Protein AF-A0A1I6ILM4-F1 (afdb_monomer_lite)

Structure (mmCIF, N/CA/C/O backbone):
data_AF-A0A1I6ILM4-F1
#
_entry.id   AF-A0A1I6ILM4-F1
#
loop_
_atom_site.group_PDB
_atom_site.id
_atom_site.type_symbol
_atom_site.label_atom_id
_atom_site.label_alt_id
_atom_site.label_comp_id
_atom_site.label_asym_id
_atom_site.label_entity_id
_atom_site.label_seq_id
_atom_site.pdbx_PDB_ins_code
_atom_site.Cartn_x
_atom_site.Cartn_y
_atom_site.Cartn_z
_atom_site.occupancy
_atom_site.B_iso_or_equiv
_atom_site.auth_seq_id
_atom_site.auth_comp_id
_atom_site.auth_asym_id
_atom_si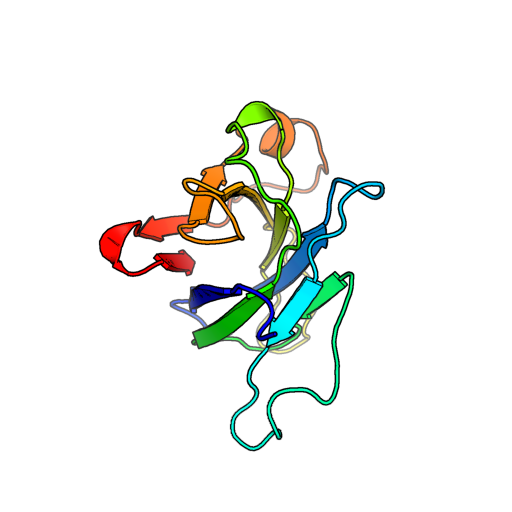te.auth_atom_id
_atom_site.pdbx_PDB_model_num
ATOM 1 N N . MET A 1 1 ? -5.024 -12.742 22.417 1.00 46.50 1 MET A N 1
ATOM 2 C CA . MET A 1 1 ? -6.013 -12.170 21.482 1.00 46.50 1 MET A CA 1
ATOM 3 C C . MET A 1 1 ? -5.305 -12.035 20.148 1.00 46.50 1 MET A C 1
ATOM 5 O O . MET A 1 1 ? -4.140 -11.659 20.175 1.00 46.50 1 MET A O 1
ATOM 9 N N . SER A 1 2 ? -5.927 -12.457 19.043 1.00 58.91 2 SER A N 1
ATOM 10 C CA . SER A 1 2 ? -5.353 -12.238 17.707 1.00 58.91 2 SER A CA 1
ATOM 11 C C . SER A 1 2 ? -5.372 -10.742 17.434 1.00 58.91 2 SER A C 1
ATOM 13 O O . SER A 1 2 ? -6.384 -10.109 17.729 1.00 58.91 2 SER A O 1
ATOM 15 N N . LEU A 1 3 ? -4.281 -10.184 16.914 1.00 64.38 3 LEU A N 1
ATOM 16 C CA . LEU A 1 3 ? -4.338 -8.841 16.354 1.00 64.38 3 LEU A CA 1
ATOM 17 C C . LEU A 1 3 ? -5.248 -8.890 15.118 1.00 64.38 3 LEU A C 1
ATOM 19 O O . LEU A 1 3 ? -5.160 -9.857 14.349 1.00 64.38 3 LEU A O 1
ATOM 23 N N . PRO A 1 4 ? -6.145 -7.914 14.954 1.00 71.31 4 PRO A N 1
ATOM 24 C CA . PRO A 1 4 ? -6.895 -7.781 13.723 1.00 71.31 4 PRO A CA 1
ATOM 25 C C . PRO A 1 4 ? -5.976 -7.490 12.534 1.00 71.31 4 PRO A C 1
ATOM 27 O O . PRO A 1 4 ? -4.923 -6.864 12.692 1.00 71.31 4 PRO A O 1
ATOM 30 N N . TYR A 1 5 ? -6.391 -7.931 11.348 1.00 77.81 5 TYR A N 1
ATOM 31 C CA . TYR A 1 5 ? -5.628 -7.740 10.124 1.00 77.81 5 TYR A CA 1
ATOM 32 C C . TYR A 1 5 ? -6.520 -7.640 8.889 1.00 77.81 5 TYR A C 1
ATOM 34 O O . TYR A 1 5 ? -7.622 -8.186 8.850 1.00 77.81 5 TYR A O 1
ATOM 42 N N . THR A 1 6 ? -5.974 -7.010 7.855 1.00 82.25 6 THR A N 1
ATOM 43 C CA . THR A 1 6 ? -6.484 -7.042 6.481 1.00 82.25 6 THR A CA 1
ATOM 44 C C . THR A 1 6 ? -5.369 -7.471 5.534 1.00 82.25 6 THR A C 1
ATOM 46 O O . THR A 1 6 ? -4.187 -7.420 5.884 1.00 82.25 6 THR A O 1
ATOM 49 N N . SER A 1 7 ? -5.730 -7.926 4.341 1.00 83.12 7 SER A N 1
ATOM 50 C CA . SER A 1 7 ? -4.778 -8.336 3.314 1.00 83.12 7 SER A CA 1
ATOM 51 C C . SER A 1 7 ? -4.914 -7.442 2.090 1.00 83.12 7 SER A C 1
ATOM 53 O O . SER A 1 7 ? -6.018 -7.106 1.674 1.00 83.12 7 SER A O 1
ATOM 55 N N . LEU A 1 8 ? -3.772 -7.079 1.520 1.00 86.38 8 LEU A N 1
ATOM 56 C CA . LEU A 1 8 ? -3.633 -6.303 0.300 1.00 86.38 8 LEU A CA 1
ATOM 57 C C . LEU A 1 8 ? -2.781 -7.102 -0.674 1.00 86.38 8 LEU A C 1
ATOM 59 O O . LEU A 1 8 ? -1.707 -7.582 -0.310 1.00 86.38 8 LEU A O 1
ATOM 63 N N . LYS A 1 9 ? -3.216 -7.173 -1.924 1.00 87.38 9 LYS A N 1
ATOM 64 C CA . LYS A 1 9 ? -2.405 -7.721 -3.002 1.00 87.38 9 LYS A CA 1
ATOM 65 C C . LYS A 1 9 ? -1.894 -6.600 -3.894 1.00 87.38 9 LYS A C 1
ATOM 67 O O . LYS A 1 9 ? -2.648 -5.697 -4.237 1.00 87.38 9 LYS A O 1
ATOM 72 N N . ILE A 1 10 ? -0.633 -6.657 -4.304 1.00 85.75 10 ILE A N 1
ATOM 73 C CA . ILE A 1 10 ? -0.075 -5.755 -5.319 1.00 85.75 10 ILE A CA 1
ATOM 74 C C . ILE A 1 10 ? 0.329 -6.600 -6.519 1.00 85.75 10 ILE A C 1
ATOM 76 O O . ILE A 1 10 ? 1.139 -7.513 -6.381 1.00 85.75 10 ILE A O 1
ATOM 80 N N . VAL A 1 11 ? -0.239 -6.308 -7.685 1.00 86.56 11 VAL A N 1
ATOM 81 C CA . VAL A 1 11 ? 0.012 -7.011 -8.948 1.00 86.56 11 VAL A CA 1
ATOM 82 C C . VAL A 1 11 ? 0.580 -6.026 -9.953 1.00 86.56 11 VAL A C 1
ATOM 84 O O . VAL A 1 11 ? 0.099 -4.902 -10.049 1.00 86.56 11 VAL A O 1
ATOM 87 N N . ALA A 1 12 ? 1.569 -6.455 -10.729 1.00 81.81 12 ALA A N 1
ATOM 88 C CA . ALA A 1 12 ? 2.117 -5.660 -11.815 1.00 81.81 12 ALA A CA 1
ATOM 89 C C . ALA A 1 12 ? 2.116 -6.442 -13.129 1.00 81.81 12 ALA A C 1
ATOM 91 O O . ALA A 1 12 ? 2.422 -7.637 -13.152 1.00 81.81 12 ALA A O 1
ATOM 92 N N . GLU A 1 13 ? 1.819 -5.761 -14.239 1.00 74.25 13 GLU A N 1
ATOM 93 C CA . GLU A 1 13 ? 1.899 -6.362 -15.580 1.00 74.25 13 GLU A CA 1
ATOM 94 C C . GLU A 1 13 ? 3.340 -6.739 -15.965 1.00 74.25 13 GLU A C 1
ATOM 96 O O . GLU A 1 13 ? 3.571 -7.664 -16.749 1.00 74.25 13 GLU A O 1
ATOM 101 N N . GLN A 1 14 ? 4.323 -6.033 -15.398 1.00 70.62 14 GLN A N 1
ATOM 102 C CA . GLN A 1 14 ? 5.748 -6.239 -15.630 1.00 70.62 14 GLN A CA 1
ATOM 103 C C . GLN A 1 14 ? 6.502 -6.339 -14.308 1.00 70.62 14 GLN A C 1
ATOM 105 O O . GLN A 1 14 ? 6.154 -5.712 -13.316 1.00 70.62 14 GLN A O 1
ATOM 110 N N . ASN A 1 15 ? 7.605 -7.079 -14.326 1.00 67.62 15 ASN A N 1
ATOM 111 C CA . ASN A 1 15 ? 8.441 -7.362 -13.160 1.00 67.62 15 ASN A CA 1
ATOM 112 C C . ASN A 1 15 ? 9.289 -6.160 -12.688 1.00 67.62 15 ASN A C 1
ATOM 114 O O . ASN A 1 15 ? 10.361 -6.356 -12.146 1.00 67.62 15 ASN A O 1
ATOM 118 N N . THR A 1 16 ? 8.895 -4.912 -12.922 1.00 78.88 16 THR A N 1
ATOM 119 C CA . THR A 1 16 ? 9.805 -3.748 -12.888 1.00 78.88 16 THR A CA 1
ATOM 120 C C . THR A 1 16 ? 9.395 -2.679 -11.882 1.00 78.88 16 THR A C 1
ATOM 122 O O . THR A 1 16 ? 9.567 -1.492 -12.143 1.00 78.88 16 THR A O 1
ATOM 125 N N . TYR A 1 17 ? 8.838 -3.072 -10.736 1.00 77.81 17 TYR A N 1
ATOM 126 C CA . TYR A 1 17 ? 8.354 -2.130 -9.727 1.00 77.81 17 TYR A CA 1
ATOM 127 C C . TYR A 1 17 ? 8.902 -2.441 -8.339 1.00 77.81 17 TYR A C 1
ATOM 129 O O . TYR A 1 17 ? 8.868 -3.579 -7.886 1.00 77.81 17 TYR A O 1
ATOM 137 N N . GLN A 1 18 ? 9.336 -1.395 -7.645 1.00 79.19 18 GLN A N 1
ATOM 138 C CA . GLN A 1 18 ? 9.642 -1.398 -6.221 1.00 79.19 18 GLN A CA 1
ATOM 139 C C . GLN A 1 18 ? 8.556 -0.623 -5.476 1.00 79.19 18 GLN A C 1
ATOM 141 O O . GLN A 1 18 ? 8.064 0.387 -5.982 1.00 79.19 18 GLN A O 1
ATOM 146 N N . PHE A 1 19 ? 8.239 -1.019 -4.243 1.00 79.38 19 PHE A N 1
ATOM 147 C CA . PHE A 1 19 ? 7.350 -0.229 -3.407 1.00 79.38 19 PHE A CA 1
ATOM 148 C C . PHE A 1 19 ? 7.749 -0.158 -1.928 1.00 79.38 19 PHE A C 1
ATOM 150 O O . PHE A 1 19 ? 8.535 -0.946 -1.404 1.00 79.38 19 PHE A O 1
ATOM 157 N N . VAL A 1 20 ? 7.188 0.833 -1.242 1.00 79.81 20 VAL A N 1
ATOM 158 C CA . VAL A 1 20 ? 7.340 1.056 0.195 1.00 79.81 20 VAL A CA 1
ATOM 159 C C . VAL A 1 20 ? 5.957 1.277 0.794 1.00 79.81 20 VAL A C 1
ATOM 161 O O . VAL A 1 20 ? 5.293 2.235 0.407 1.00 79.81 20 VAL A O 1
ATOM 164 N N . LEU A 1 21 ? 5.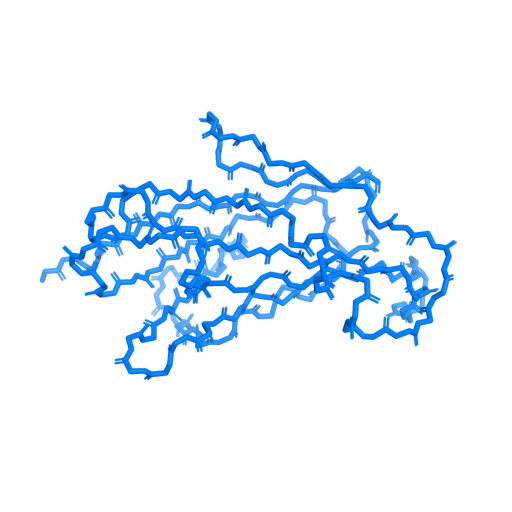542 0.432 1.739 1.00 81.25 21 LEU A N 1
ATOM 165 C CA . LEU A 1 21 ? 4.410 0.706 2.627 1.00 81.25 21 LEU A CA 1
ATOM 166 C C . LEU A 1 21 ? 4.928 1.238 3.963 1.00 81.25 21 LEU A C 1
ATOM 168 O O . LEU A 1 21 ? 5.861 0.688 4.551 1.00 81.25 21 LEU A O 1
ATOM 172 N N . SER A 1 22 ? 4.303 2.300 4.454 1.00 80.81 22 SER A N 1
ATOM 173 C CA . SER A 1 22 ? 4.673 2.952 5.711 1.00 80.81 22 SER A CA 1
ATOM 174 C C . SER A 1 22 ? 3.447 3.455 6.463 1.00 80.81 22 SER A C 1
ATOM 176 O O . SER A 1 22 ? 2.453 3.833 5.842 1.00 80.81 22 SER A O 1
ATOM 178 N N . SER A 1 23 ? 3.541 3.490 7.794 1.00 81.94 23 SER A N 1
ATOM 179 C CA . SER A 1 23 ? 2.575 4.186 8.648 1.00 81.94 23 SER A CA 1
ATOM 180 C C . SER A 1 23 ? 2.842 5.692 8.624 1.00 81.94 23 SER A C 1
ATOM 182 O O . SER A 1 23 ? 3.981 6.118 8.825 1.00 81.94 23 SER A O 1
ATOM 184 N N . CYS A 1 24 ? 1.809 6.511 8.421 1.00 79.50 24 CYS A N 1
ATOM 185 C CA . CYS A 1 24 ? 1.926 7.971 8.527 1.00 79.50 24 CYS A CA 1
ATOM 186 C C . CYS A 1 24 ? 1.674 8.489 9.944 1.00 79.50 24 CYS A C 1
ATOM 188 O O . CYS A 1 24 ? 2.211 9.533 10.314 1.00 79.50 24 CYS A O 1
ATOM 190 N N . ASN A 1 25 ? 0.883 7.765 10.739 1.00 74.75 25 ASN A N 1
ATOM 191 C CA . ASN A 1 25 ? 0.625 8.110 12.130 1.00 74.75 25 ASN A CA 1
ATOM 192 C C . ASN A 1 25 ? 1.587 7.337 13.045 1.00 74.75 25 ASN A C 1
ATOM 194 O O . ASN A 1 25 ? 1.630 6.107 13.021 1.00 74.75 25 ASN A O 1
ATOM 198 N N . LEU A 1 26 ? 2.384 8.062 13.835 1.00 67.81 26 LEU A N 1
ATOM 199 C CA . LEU A 1 26 ? 3.327 7.472 14.792 1.00 67.81 26 LEU A CA 1
ATOM 200 C C . LEU A 1 26 ? 2.693 7.195 16.163 1.00 67.81 26 LEU A C 1
ATOM 202 O O . LEU A 1 26 ? 3.245 6.411 16.931 1.00 67.81 26 LEU A O 1
ATOM 206 N N . GLU A 1 27 ? 1.560 7.826 16.480 1.00 69.19 27 GLU A N 1
ATOM 207 C CA . GLU A 1 27 ? 0.830 7.599 17.734 1.00 69.19 27 GLU A CA 1
ATOM 208 C C . GLU A 1 27 ? 0.011 6.303 17.679 1.00 69.19 27 GLU A C 1
ATOM 210 O O . GLU A 1 27 ? -0.107 5.601 18.682 1.00 69.19 27 GLU A O 1
ATOM 215 N N . VAL A 1 28 ? -0.496 5.960 16.490 1.00 69.38 28 VAL A N 1
ATOM 216 C CA . VAL A 1 28 ? -1.207 4.706 16.204 1.00 69.38 28 VAL A CA 1
ATOM 217 C C . VAL A 1 28 ? -0.534 4.030 15.005 1.00 69.38 28 VAL A C 1
ATOM 219 O O . VAL A 1 28 ? -0.992 4.188 13.873 1.00 69.38 28 VAL A O 1
ATOM 222 N N . PRO A 1 29 ? 0.603 3.340 15.215 1.00 70.00 29 PRO A N 1
ATOM 223 C CA . PRO A 1 29 ? 1.379 2.786 14.116 1.00 70.00 29 PRO A CA 1
ATOM 224 C C . PRO A 1 29 ? 0.647 1.622 13.441 1.00 70.00 29 PRO A C 1
ATOM 226 O O . PRO A 1 29 ? 0.151 0.709 14.102 1.00 70.00 29 PRO A O 1
ATOM 229 N N . VAL A 1 30 ? 0.633 1.636 12.110 1.00 73.75 30 VAL A N 1
ATOM 230 C CA . VAL A 1 30 ? 0.279 0.478 11.283 1.00 73.75 30 VAL A CA 1
ATOM 231 C C . VAL A 1 30 ? 1.525 -0.387 11.098 1.00 73.75 30 VAL A C 1
ATOM 233 O O . VAL A 1 30 ? 2.597 0.127 10.766 1.00 73.75 30 VAL A O 1
ATOM 236 N N . THR A 1 31 ? 1.397 -1.693 11.315 1.00 72.50 31 THR A N 1
ATOM 237 C CA . THR A 1 31 ? 2.468 -2.664 11.078 1.00 72.50 31 THR A CA 1
ATOM 238 C C . THR A 1 31 ? 2.112 -3.573 9.912 1.00 72.50 31 THR A C 1
ATOM 240 O O . THR A 1 31 ? 0.950 -3.805 9.581 1.00 72.50 31 THR A O 1
ATOM 243 N N . PHE A 1 32 ? 3.139 -4.072 9.240 1.00 72.06 32 PHE A N 1
ATOM 244 C CA . PHE A 1 32 ? 2.993 -4.775 7.976 1.00 72.06 32 PHE A CA 1
ATOM 245 C C . PHE A 1 32 ? 3.809 -6.066 8.011 1.00 72.06 32 PHE A C 1
ATOM 247 O O . PHE A 1 32 ? 4.943 -6.083 8.500 1.00 72.06 32 PHE A O 1
ATOM 254 N N . MET A 1 33 ? 3.252 -7.128 7.441 1.00 70.88 33 MET A N 1
ATOM 255 C CA . MET A 1 33 ? 3.931 -8.396 7.214 1.00 70.88 33 MET A CA 1
ATOM 256 C C . MET A 1 33 ? 3.696 -8.843 5.774 1.00 70.88 33 MET A C 1
ATOM 258 O O . MET A 1 33 ? 2.577 -9.185 5.395 1.00 70.88 33 MET A O 1
ATOM 262 N N . GLY A 1 34 ? 4.753 -8.868 4.969 1.00 62.19 34 GLY A N 1
ATOM 263 C CA . GLY A 1 34 ? 4.711 -9.559 3.681 1.00 62.19 34 GLY A CA 1
ATOM 264 C C . GLY A 1 34 ? 4.840 -11.057 3.880 1.00 62.19 34 GLY A C 1
ATOM 265 O O . GLY A 1 34 ? 5.593 -11.504 4.748 1.00 62.19 34 GLY A O 1
ATOM 266 N N . VAL A 1 35 ? 4.128 -11.836 3.074 1.00 50.53 35 VAL A N 1
ATOM 267 C CA . VAL A 1 35 ? 4.261 -13.292 3.078 1.00 50.53 35 VAL A CA 1
ATOM 268 C C . VAL A 1 35 ? 5.134 -13.684 1.894 1.00 50.53 35 VAL A C 1
ATOM 270 O O . VAL A 1 35 ? 4.630 -13.939 0.802 1.00 50.53 35 VAL A O 1
ATOM 273 N N . LYS A 1 36 ? 6.455 -13.782 2.092 1.00 45.53 36 LYS A N 1
ATOM 274 C CA . LYS A 1 36 ? 7.271 -14.483 1.095 1.00 45.53 36 LYS A CA 1
ATOM 275 C C . LYS A 1 36 ? 6.875 -15.962 1.100 1.00 45.53 36 LYS A C 1
ATOM 277 O O . LYS A 1 36 ? 6.725 -16.544 2.180 1.00 45.53 36 LYS A O 1
ATOM 282 N N . PRO A 1 37 ? 6.733 -16.610 -0.068 1.00 36.09 37 PRO A N 1
ATOM 283 C CA . PRO A 1 37 ? 6.466 -18.041 -0.124 1.00 36.09 37 PRO A CA 1
ATOM 284 C C . PRO A 1 37 ? 7.547 -18.826 0.639 1.00 36.09 37 PRO A C 1
ATOM 286 O O . PRO A 1 37 ? 8.685 -18.922 0.183 1.00 36.09 37 PRO A O 1
ATOM 289 N N . GLY A 1 38 ? 7.187 -19.390 1.797 1.00 39.94 38 GLY A N 1
ATOM 290 C CA . GLY A 1 38 ? 8.078 -20.201 2.636 1.00 39.94 38 GLY A CA 1
ATOM 291 C C . GLY A 1 38 ? 8.470 -19.599 3.991 1.00 39.94 38 GLY A C 1
ATOM 292 O O . GLY A 1 38 ? 9.081 -20.319 4.780 1.00 39.94 38 GLY A O 1
ATOM 293 N N . ASP A 1 39 ? 8.100 -18.351 4.291 1.00 42.47 39 ASP A N 1
ATOM 294 C CA . ASP A 1 39 ? 8.336 -17.762 5.614 1.00 42.47 39 ASP A CA 1
ATOM 295 C C . ASP A 1 39 ? 7.247 -18.170 6.622 1.00 42.47 39 ASP A C 1
ATOM 297 O O . ASP A 1 39 ? 6.064 -18.287 6.293 1.00 42.47 39 ASP A O 1
ATOM 301 N N . GLU A 1 40 ? 7.646 -18.405 7.877 1.00 41.12 40 GLU A N 1
ATOM 302 C CA . GLU A 1 40 ? 6.694 -18.599 8.973 1.00 41.12 40 GLU A CA 1
ATOM 303 C C . GLU A 1 40 ? 5.983 -17.265 9.260 1.00 41.12 40 GLU A C 1
ATOM 305 O O . GLU A 1 40 ? 6.662 -16.274 9.556 1.00 41.12 40 GLU A O 1
ATOM 310 N N . PRO A 1 41 ? 4.638 -17.212 9.220 1.00 41.53 41 PRO A N 1
ATOM 311 C CA . PRO A 1 41 ? 3.908 -16.007 9.584 1.00 41.53 41 PRO A CA 1
ATOM 312 C C . PRO A 1 41 ? 4.252 -15.620 11.030 1.00 41.53 41 PRO A C 1
ATOM 314 O O . PRO A 1 41 ? 4.009 -16.385 11.961 1.00 41.53 41 PRO A O 1
ATOM 317 N N . GLY A 1 42 ? 4.832 -14.431 11.208 1.00 43.09 42 GLY A N 1
ATOM 318 C CA . GLY A 1 42 ? 5.040 -13.800 12.516 1.00 43.09 42 GLY A CA 1
ATOM 319 C C . GLY A 1 42 ? 6.495 -13.590 12.932 1.00 43.09 42 GLY A C 1
ATOM 320 O O . GLY A 1 42 ? 6.733 -13.274 14.095 1.00 43.09 42 GLY A O 1
ATOM 321 N N . LYS A 1 43 ? 7.478 -13.778 12.037 1.00 41.28 43 LYS A N 1
ATOM 322 C CA . LYS A 1 43 ? 8.892 -13.540 12.382 1.00 41.28 43 LYS A CA 1
ATOM 323 C C . LYS A 1 43 ? 9.360 -12.095 12.240 1.00 41.28 43 LYS A C 1
ATOM 325 O O . LYS A 1 43 ? 10.229 -11.705 13.010 1.00 41.28 43 LYS A O 1
ATOM 330 N N . ASP A 1 44 ? 8.755 -11.304 11.356 1.00 48.69 44 ASP A N 1
ATOM 331 C CA . ASP A 1 44 ? 9.177 -9.924 11.134 1.00 48.69 44 ASP A CA 1
ATOM 332 C C . ASP A 1 44 ? 7.974 -8.971 10.993 1.00 48.69 44 ASP A C 1
ATOM 334 O O . ASP A 1 44 ? 7.369 -8.848 9.930 1.00 48.69 44 ASP A O 1
ATOM 338 N N . GLU A 1 45 ? 7.613 -8.296 12.087 1.00 51.75 45 GLU A N 1
ATOM 339 C CA . GLU A 1 45 ? 6.710 -7.140 12.061 1.00 51.75 45 GLU A CA 1
ATOM 340 C C . GLU A 1 45 ? 7.516 -5.894 11.676 1.00 51.75 45 GLU A C 1
ATOM 342 O O . GLU A 1 45 ? 8.428 -5.484 12.401 1.00 51.75 45 GLU A O 1
ATOM 347 N N . TYR A 1 46 ? 7.186 -5.260 10.549 1.00 53.81 46 TYR A N 1
ATOM 348 C CA . TYR A 1 46 ? 7.871 -4.043 10.122 1.00 53.81 46 TYR A CA 1
ATOM 349 C C . TYR A 1 46 ? 6.975 -2.810 10.306 1.00 53.81 46 TYR A C 1
ATOM 351 O O . TYR A 1 46 ? 5.838 -2.788 9.839 1.00 53.81 46 TYR A O 1
ATOM 359 N N . MET A 1 47 ? 7.505 -1.743 10.925 1.00 49.06 47 MET A N 1
ATOM 360 C CA . MET A 1 47 ? 6.856 -0.413 10.914 1.00 49.06 47 MET A CA 1
ATOM 361 C C . MET A 1 47 ? 6.886 0.243 9.523 1.00 49.06 47 MET A C 1
ATOM 363 O O . MET A 1 47 ? 6.107 1.145 9.232 1.00 49.06 47 MET A O 1
ATOM 367 N N . ASN A 1 48 ? 7.801 -0.215 8.668 1.00 50.25 48 ASN A N 1
ATOM 368 C CA . ASN A 1 48 ? 7.879 0.128 7.256 1.00 50.25 48 ASN A CA 1
ATOM 369 C C . ASN A 1 48 ? 8.102 -1.170 6.488 1.00 50.25 48 ASN A C 1
ATOM 371 O O . ASN A 1 48 ? 9.164 -1.780 6.626 1.00 50.25 48 ASN A O 1
ATOM 375 N N . TYR A 1 49 ? 7.128 -1.596 5.692 1.00 60.47 49 TYR A N 1
ATOM 376 C CA . TYR A 1 49 ? 7.309 -2.748 4.826 1.00 60.47 49 TYR A CA 1
ATOM 377 C C . TYR A 1 49 ? 7.914 -2.308 3.505 1.00 60.47 49 TYR A C 1
ATOM 379 O O . TYR A 1 49 ? 7.302 -1.605 2.698 1.00 60.47 49 TYR A O 1
ATOM 387 N N . LEU A 1 50 ? 9.161 -2.720 3.306 1.00 53.09 50 LEU A N 1
ATOM 388 C CA . LEU A 1 50 ? 9.855 -2.535 2.049 1.00 53.09 50 LEU A CA 1
ATOM 389 C C . LEU A 1 50 ? 9.603 -3.757 1.162 1.00 53.09 50 LEU A C 1
ATOM 391 O O . LEU A 1 50 ? 10.298 -4.767 1.279 1.00 53.09 50 LEU A O 1
ATOM 395 N N . GLY A 1 51 ? 8.645 -3.641 0.246 1.00 54.44 51 GLY A N 1
ATOM 396 C CA . GLY A 1 51 ? 8.544 -4.542 -0.895 1.00 54.44 51 GLY A CA 1
ATOM 397 C C . GLY A 1 51 ? 9.587 -4.152 -1.936 1.00 54.44 51 GLY A C 1
ATOM 398 O O . GLY A 1 51 ? 9.336 -3.337 -2.820 1.00 54.44 51 GLY A O 1
ATOM 399 N N . ALA A 1 52 ? 10.801 -4.684 -1.809 1.00 45.12 52 ALA A N 1
ATOM 400 C CA . ALA A 1 52 ? 11.861 -4.470 -2.789 1.00 45.12 52 ALA A CA 1
ATOM 401 C C . ALA A 1 52 ? 12.032 -5.707 -3.675 1.00 45.12 52 ALA A C 1
ATOM 403 O O . ALA A 1 52 ? 12.344 -6.786 -3.170 1.00 45.12 52 ALA A O 1
ATOM 404 N N . GLY A 1 53 ? 11.884 -5.548 -4.993 1.00 52.09 53 GLY A N 1
ATOM 405 C CA . GLY A 1 53 ? 12.211 -6.605 -5.946 1.00 52.09 53 GLY A CA 1
ATOM 406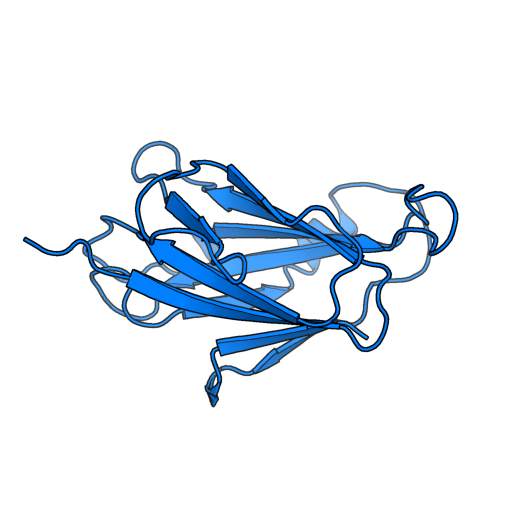 C C . GLY A 1 53 ? 11.606 -6.419 -7.332 1.00 52.09 53 GLY A C 1
ATOM 407 O O . GLY A 1 53 ? 10.987 -5.405 -7.622 1.00 52.09 53 GLY A O 1
ATOM 408 N N . PHE A 1 54 ? 11.795 -7.434 -8.173 1.00 57.19 54 PHE A N 1
ATOM 409 C CA . PHE A 1 54 ? 11.051 -7.623 -9.413 1.00 57.19 54 PHE A CA 1
ATOM 410 C C . PHE A 1 54 ? 9.723 -8.292 -9.048 1.00 57.19 54 PHE A C 1
ATOM 412 O O . PHE A 1 54 ? 9.705 -9.488 -8.749 1.00 57.19 54 PHE A O 1
ATOM 419 N N . ILE A 1 55 ? 8.649 -7.511 -8.953 1.00 64.94 55 ILE A N 1
ATOM 420 C CA . ILE A 1 55 ? 7.367 -7.984 -8.419 1.00 64.94 55 ILE A CA 1
ATOM 421 C C . ILE A 1 55 ? 6.382 -8.166 -9.569 1.00 64.94 55 ILE A C 1
ATOM 423 O O . ILE A 1 55 ? 6.065 -7.210 -10.265 1.00 64.94 55 ILE A O 1
ATOM 427 N N . LEU A 1 56 ? 5.886 -9.392 -9.741 1.00 67.69 56 LEU A N 1
ATOM 428 C CA . LEU A 1 56 ? 4.688 -9.692 -10.538 1.00 67.69 56 LEU A CA 1
ATOM 429 C C . LEU A 1 56 ? 3.433 -9.667 -9.660 1.00 67.69 56 LEU A C 1
ATOM 431 O O . LEU A 1 56 ? 2.366 -9.257 -10.103 1.00 67.69 56 LEU A O 1
ATOM 435 N N . SER A 1 57 ? 3.559 -10.150 -8.423 1.00 78.38 57 SER A N 1
ATOM 436 C CA . SER A 1 57 ? 2.479 -10.252 -7.447 1.00 78.38 57 SER A CA 1
ATOM 437 C C . SER A 1 57 ? 3.073 -10.397 -6.046 1.00 78.38 57 SER A C 1
ATOM 439 O O . SER A 1 57 ? 3.904 -11.280 -5.852 1.00 78.38 57 SER A O 1
ATOM 441 N N . GLU A 1 58 ? 2.615 -9.599 -5.085 1.00 79.06 58 GLU A N 1
ATOM 442 C CA . GLU A 1 58 ? 2.971 -9.707 -3.662 1.00 79.06 58 GLU A CA 1
ATOM 443 C C . GLU A 1 58 ? 1.700 -9.630 -2.805 1.00 79.06 58 GLU A C 1
ATOM 445 O O . GLU A 1 58 ? 0.866 -8.744 -3.011 1.00 79.06 58 GLU A O 1
ATOM 450 N N . ASP A 1 59 ? 1.564 -10.545 -1.844 1.00 81.69 59 ASP A N 1
ATOM 451 C CA . ASP A 1 59 ? 0.486 -10.552 -0.855 1.00 81.69 59 ASP A CA 1
ATOM 452 C C . ASP A 1 59 ? 1.012 -10.003 0.484 1.00 81.69 59 ASP A C 1
ATOM 454 O O . ASP A 1 59 ? 1.972 -10.514 1.072 1.00 81.69 59 ASP A O 1
ATOM 458 N N . ILE A 1 60 ? 0.371 -8.945 0.979 1.00 79.56 60 ILE A N 1
ATOM 459 C CA . ILE A 1 60 ? 0.777 -8.194 2.167 1.00 79.56 60 ILE A CA 1
ATOM 460 C C . ILE A 1 60 ? -0.339 -8.276 3.200 1.00 79.56 60 ILE A C 1
ATOM 462 O O . ILE A 1 60 ? -1.491 -7.959 2.919 1.00 79.56 60 ILE A O 1
ATOM 466 N N . THR A 1 61 ? 0.001 -8.661 4.424 1.00 80.00 61 THR A N 1
ATOM 467 C CA . THR A 1 61 ? -0.905 -8.585 5.572 1.00 80.00 61 THR A CA 1
ATOM 468 C C . THR A 1 61 ? -0.611 -7.318 6.366 1.00 80.00 61 THR A C 1
ATOM 470 O O . THR A 1 61 ? 0.540 -7.027 6.692 1.00 80.00 61 THR A O 1
ATOM 473 N N . ILE A 1 62 ? -1.651 -6.554 6.673 1.00 79.62 62 ILE A N 1
ATOM 474 C CA . ILE A 1 62 ? -1.579 -5.275 7.374 1.00 79.62 62 ILE A CA 1
ATOM 475 C C . ILE A 1 62 ? -2.267 -5.434 8.723 1.00 79.62 62 ILE A C 1
ATOM 477 O O . ILE A 1 62 ? -3.427 -5.838 8.787 1.00 79.62 62 ILE A O 1
ATOM 481 N N . PHE A 1 63 ? -1.557 -5.085 9.788 1.00 78.38 63 PHE A N 1
ATOM 482 C CA . PHE A 1 63 ? -2.053 -5.095 11.154 1.00 78.38 63 PHE A CA 1
ATOM 483 C C . PHE A 1 63 ? -2.164 -3.658 11.649 1.00 78.38 63 PHE A C 1
ATOM 485 O O . PHE A 1 63 ? -1.255 -2.842 11.490 1.00 78.38 63 PHE A O 1
ATOM 492 N N . CYS A 1 64 ? -3.282 -3.338 12.284 1.00 74.94 64 CYS A N 1
ATOM 493 C CA . CYS A 1 64 ? -3.454 -2.050 12.931 1.00 74.94 64 CYS A CA 1
ATOM 494 C C . CYS A 1 64 ? -4.207 -2.244 14.239 1.00 74.94 64 CYS A C 1
ATOM 496 O O . CYS A 1 64 ? -5.205 -2.955 14.298 1.00 74.94 64 CYS A O 1
ATOM 498 N N . SER A 1 65 ? -3.726 -1.600 15.298 1.00 72.31 65 SER A N 1
ATOM 499 C CA . SER A 1 65 ? -4.404 -1.566 16.593 1.00 72.31 65 SER A CA 1
ATOM 500 C C . SER A 1 65 ? -5.471 -0.472 16.672 1.00 72.31 65 SER A C 1
ATOM 502 O O . SER A 1 65 ? -6.045 -0.269 17.742 1.00 72.31 65 SER A O 1
ATOM 504 N N . ASN A 1 66 ? -5.739 0.238 15.569 1.00 73.94 66 ASN A N 1
ATOM 505 C CA . ASN A 1 66 ? -6.782 1.246 15.532 1.00 73.94 66 ASN A CA 1
ATOM 506 C C . ASN A 1 66 ? -8.157 0.585 15.673 1.00 73.94 66 ASN A C 1
ATOM 508 O O . ASN A 1 66 ? -8.531 -0.301 14.905 1.00 73.94 66 ASN A O 1
ATOM 512 N N . THR A 1 67 ? -8.906 1.028 16.673 1.00 74.31 67 THR A N 1
ATOM 513 C CA . THR A 1 67 ? -10.230 0.502 17.011 1.00 74.31 67 THR A CA 1
ATOM 514 C C . THR A 1 67 ? -11.360 1.280 16.345 1.00 74.31 67 THR A C 1
ATOM 516 O O . THR A 1 67 ? -12.524 0.987 16.597 1.00 74.31 67 THR A O 1
ATOM 519 N N . GLU A 1 68 ? -11.043 2.283 15.527 1.00 82.12 68 GLU A N 1
ATOM 520 C CA . GLU A 1 68 ? -12.020 3.106 14.814 1.00 82.12 68 GLU A CA 1
ATOM 521 C C . GLU A 1 68 ? -11.705 3.133 13.308 1.00 82.12 68 GLU A C 1
ATOM 523 O O . GLU A 1 68 ? -10.530 3.079 12.934 1.00 82.12 68 GLU A O 1
ATOM 528 N N . PRO A 1 69 ? -12.724 3.227 12.432 1.00 83.50 69 PRO A N 1
ATOM 529 C CA . PRO A 1 69 ? -12.510 3.525 11.020 1.00 83.50 69 PRO A CA 1
ATOM 530 C C . PRO A 1 69 ? -11.765 4.849 10.863 1.00 83.50 69 PRO A C 1
ATOM 532 O O . PRO A 1 69 ? -12.011 5.793 11.616 1.00 83.50 69 PRO A O 1
ATOM 535 N N . THR A 1 70 ? -10.901 4.939 9.857 1.00 84.44 70 THR A N 1
ATOM 536 C CA . THR A 1 70 ? -10.186 6.181 9.539 1.00 84.44 70 THR A CA 1
ATOM 537 C C . THR A 1 70 ? -10.797 6.845 8.323 1.00 84.44 70 THR A C 1
ATOM 539 O O . THR A 1 70 ? -11.225 6.172 7.384 1.00 84.44 70 THR A O 1
ATOM 542 N N . LYS A 1 71 ? -10.792 8.172 8.301 1.00 82.00 71 LYS A N 1
ATOM 543 C CA . LYS A 1 71 ? -11.234 8.938 7.135 1.00 82.00 71 LYS A CA 1
ATOM 544 C C . LYS A 1 71 ? -10.164 8.942 6.048 1.00 82.00 71 LYS A C 1
ATOM 546 O O . LYS A 1 71 ? -8.979 8.776 6.325 1.00 82.00 71 LYS A O 1
ATOM 551 N N . GLU A 1 72 ? -10.597 9.188 4.816 1.00 78.62 72 GLU A N 1
ATOM 552 C CA . GLU A 1 72 ? -9.723 9.291 3.644 1.00 78.62 72 GLU A CA 1
ATOM 553 C C . GLU A 1 72 ? -8.579 10.301 3.868 1.00 78.62 72 GLU A C 1
ATOM 555 O O . GLU A 1 72 ? -7.419 9.994 3.623 1.00 78.62 72 GLU A O 1
ATOM 560 N N . ASP A 1 73 ? -8.863 11.465 4.458 1.00 78.94 73 ASP A N 1
ATOM 561 C CA . ASP A 1 73 ? -7.884 12.530 4.702 1.00 78.94 73 ASP A CA 1
ATOM 562 C C . ASP A 1 73 ? -6.916 12.269 5.873 1.00 78.94 73 ASP A C 1
ATOM 564 O O . ASP A 1 73 ? -5.884 12.939 5.977 1.00 78.94 73 ASP A O 1
ATOM 568 N N . GLU A 1 74 ? -7.188 11.273 6.721 1.00 80.19 74 GLU A N 1
ATOM 569 C CA . GLU A 1 74 ? -6.311 10.896 7.840 1.00 80.19 74 GLU A CA 1
ATOM 570 C C . GLU A 1 74 ? -5.078 10.112 7.380 1.00 80.19 74 GLU A C 1
ATOM 572 O O . GLU A 1 74 ? -4.060 10.121 8.075 1.00 80.19 74 GLU A O 1
ATOM 577 N N . ASN A 1 75 ? -5.140 9.494 6.192 1.00 80.56 75 ASN A N 1
ATOM 578 C CA . ASN A 1 75 ? -3.993 8.897 5.506 1.00 80.56 75 ASN A CA 1
ATOM 579 C C . ASN A 1 75 ? -3.112 7.991 6.394 1.00 80.56 75 ASN A C 1
ATOM 581 O O . ASN A 1 75 ? -1.892 8.159 6.387 1.00 80.56 75 ASN A O 1
ATOM 585 N N . PRO A 1 76 ? -3.660 7.043 7.183 1.00 80.75 76 PRO A N 1
ATOM 586 C CA . PRO A 1 76 ? -2.862 6.260 8.132 1.00 80.75 76 PRO A CA 1
ATOM 587 C C . PRO A 1 76 ? -1.777 5.408 7.457 1.00 80.75 76 PRO A C 1
ATOM 589 O O . PRO A 1 76 ? -0.748 5.131 8.079 1.00 80.75 76 PRO A O 1
ATOM 592 N N . ILE A 1 77 ? -1.979 5.018 6.194 1.00 85.69 77 ILE A N 1
ATOM 593 C CA . ILE A 1 77 ? -1.043 4.221 5.397 1.00 85.69 77 ILE A CA 1
ATOM 594 C C . ILE A 1 77 ? -0.602 5.026 4.178 1.00 85.69 77 ILE A C 1
ATOM 596 O O . ILE A 1 77 ? -1.423 5.613 3.478 1.00 85.69 77 ILE A O 1
ATOM 600 N N . LYS A 1 78 ? 0.691 4.966 3.862 1.00 85.50 78 LYS A N 1
ATOM 601 C CA . LYS A 1 78 ? 1.254 5.470 2.608 1.00 85.50 78 LYS A CA 1
ATOM 602 C C . LYS A 1 78 ? 1.972 4.363 1.860 1.00 85.50 78 LYS A C 1
ATOM 604 O O . LYS A 1 78 ? 2.865 3.723 2.416 1.00 85.50 78 LYS A O 1
ATOM 609 N N . LEU A 1 79 ? 1.619 4.209 0.590 1.00 84.50 79 LEU A N 1
ATOM 610 C CA . LEU A 1 79 ? 2.258 3.331 -0.377 1.00 84.50 79 LEU A CA 1
ATOM 611 C C . LEU A 1 79 ? 2.961 4.182 -1.442 1.00 84.50 79 LEU A C 1
ATOM 613 O O . LEU A 1 79 ? 2.330 4.955 -2.157 1.00 84.50 79 LEU A O 1
ATOM 617 N N . ILE A 1 80 ? 4.277 4.031 -1.555 1.00 81.44 80 ILE A N 1
ATOM 618 C CA . ILE A 1 80 ? 5.094 4.664 -2.595 1.00 81.44 80 ILE A CA 1
ATOM 619 C C . ILE A 1 80 ? 5.529 3.580 -3.568 1.00 81.44 80 ILE A C 1
ATOM 621 O O . ILE A 1 80 ? 6.178 2.628 -3.148 1.00 81.44 80 ILE A O 1
ATOM 625 N N . ILE A 1 81 ? 5.239 3.749 -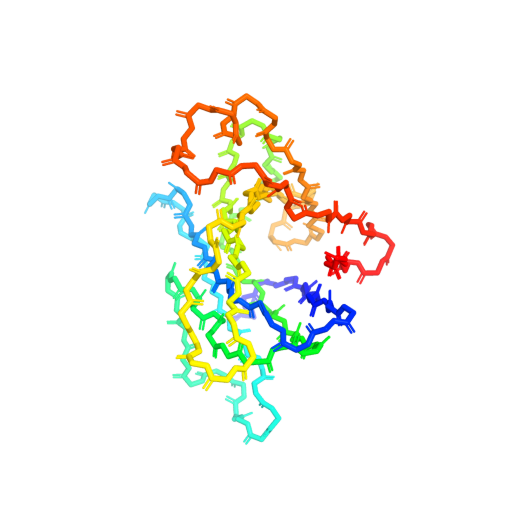4.852 1.00 80.94 81 ILE A N 1
ATOM 626 C CA . ILE A 1 81 ? 5.624 2.831 -5.925 1.00 80.94 81 ILE A CA 1
ATOM 627 C C . ILE A 1 81 ? 6.615 3.544 -6.838 1.00 80.94 81 ILE A C 1
ATOM 629 O O . ILE A 1 81 ? 6.475 4.734 -7.125 1.00 80.94 81 ILE A O 1
ATOM 633 N N . ARG A 1 82 ? 7.630 2.813 -7.289 1.00 79.94 82 ARG A N 1
ATOM 634 C CA . ARG A 1 82 ? 8.667 3.287 -8.202 1.00 79.94 82 ARG A CA 1
ATOM 635 C C . ARG A 1 82 ? 8.868 2.261 -9.296 1.00 79.94 82 ARG A C 1
ATOM 637 O O . ARG A 1 82 ? 9.009 1.075 -9.001 1.00 79.94 82 ARG A O 1
ATOM 644 N N . LYS A 1 83 ? 8.938 2.714 -10.539 1.00 79.00 83 LYS A N 1
ATOM 645 C CA . LYS A 1 83 ? 9.363 1.866 -11.645 1.00 79.00 83 LYS A CA 1
ATOM 646 C C . LYS A 1 83 ? 10.890 1.809 -11.666 1.00 79.00 83 LYS A C 1
ATOM 648 O O . LYS A 1 83 ? 11.564 2.815 -11.436 1.00 79.00 83 LYS A O 1
ATOM 653 N N . ILE A 1 84 ? 11.427 0.620 -11.891 1.00 79.12 84 ILE A N 1
ATOM 654 C CA . ILE A 1 84 ? 12.863 0.334 -11.943 1.00 79.12 84 ILE A CA 1
ATOM 655 C C . ILE A 1 84 ? 13.214 -0.318 -13.279 1.00 79.12 84 ILE A C 1
ATOM 657 O O . ILE A 1 84 ? 12.375 -0.956 -13.910 1.00 79.12 84 ILE A O 1
ATOM 661 N N . GLU A 1 85 ? 14.454 -0.192 -13.727 1.00 75.25 85 GLU A N 1
ATOM 662 C CA . GLU A 1 85 ? 14.907 -0.894 -14.923 1.00 75.25 85 GLU A CA 1
ATOM 663 C C . GLU A 1 85 ? 15.076 -2.397 -14.662 1.00 75.25 85 GLU A C 1
ATOM 665 O O . GLU A 1 85 ? 15.680 -2.816 -13.673 1.00 75.25 85 GLU A O 1
ATOM 670 N N . ALA A 1 86 ? 14.587 -3.221 -15.596 1.00 67.25 86 ALA A N 1
ATOM 671 C CA . ALA A 1 86 ? 14.584 -4.683 -15.487 1.00 67.25 86 ALA A CA 1
ATOM 672 C C . ALA A 1 86 ? 15.985 -5.308 -15.313 1.00 67.25 86 ALA A C 1
ATOM 674 O O . ALA A 1 86 ? 16.109 -6.431 -14.828 1.00 67.25 86 ALA A O 1
ATOM 675 N N . THR A 1 87 ? 17.034 -4.614 -15.751 1.00 64.25 87 THR A N 1
ATOM 676 C CA . THR A 1 87 ? 18.406 -5.137 -15.816 1.00 64.25 87 THR A CA 1
ATOM 677 C C . THR A 1 87 ? 19.346 -4.555 -14.772 1.00 64.25 87 THR A C 1
ATOM 679 O O . THR A 1 87 ? 20.314 -5.222 -14.415 1.00 64.25 87 THR A O 1
ATOM 682 N N . GLU A 1 88 ? 19.073 -3.348 -14.277 1.00 61.94 88 GLU A N 1
ATOM 683 C CA . GLU A 1 88 ? 19.987 -2.624 -13.381 1.00 61.94 88 GLU A CA 1
ATOM 684 C C . GLU A 1 88 ? 19.367 -2.341 -12.006 1.00 61.94 88 GLU A C 1
ATOM 686 O O . GLU A 1 88 ? 20.092 -2.061 -11.057 1.00 61.94 88 GLU A O 1
ATOM 691 N N . GLY A 1 89 ? 18.040 -2.466 -11.859 1.00 64.00 89 GLY A N 1
ATOM 692 C CA . GLY A 1 89 ? 17.338 -2.113 -10.621 1.00 64.00 89 GLY A CA 1
ATOM 693 C C . GLY A 1 89 ? 17.335 -0.608 -10.325 1.00 64.00 89 GLY A C 1
ATOM 694 O O . GLY A 1 89 ? 16.847 -0.194 -9.275 1.00 64.00 89 GLY A O 1
ATOM 695 N N . GLU A 1 90 ? 17.857 0.204 -11.244 1.00 69.31 90 GLU A N 1
ATOM 696 C CA . GLU A 1 90 ? 17.905 1.657 -11.132 1.00 69.31 90 GLU A CA 1
ATOM 697 C C . GLU A 1 90 ? 16.503 2.259 -11.348 1.00 69.31 90 GLU A C 1
ATOM 699 O O . GLU A 1 90 ? 15.772 1.805 -12.234 1.00 69.31 90 GLU A O 1
ATOM 704 N N . PRO A 1 91 ? 16.080 3.263 -10.557 1.00 69.81 91 PRO A N 1
ATOM 705 C CA . PRO A 1 91 ? 14.784 3.917 -10.732 1.00 69.81 91 PRO A CA 1
ATOM 706 C C . PRO A 1 91 ? 14.673 4.623 -12.091 1.00 69.81 91 PRO A C 1
ATOM 708 O O . PRO A 1 91 ? 15.541 5.419 -12.443 1.00 69.81 91 PRO A O 1
ATOM 711 N N . THR A 1 92 ? 13.565 4.422 -12.814 1.00 73.38 92 THR A N 1
ATOM 712 C CA . THR A 1 92 ? 13.317 5.112 -14.099 1.00 73.38 92 THR A CA 1
ATOM 713 C C . THR A 1 92 ? 12.896 6.575 -13.919 1.00 73.38 92 THR A C 1
ATOM 715 O O . THR A 1 92 ? 12.896 7.342 -14.878 1.00 73.38 92 THR A O 1
ATOM 718 N N . GLY A 1 93 ? 12.528 6.964 -12.693 1.00 68.38 93 GLY A N 1
ATOM 719 C CA . GLY A 1 93 ? 11.919 8.257 -12.366 1.00 68.38 93 GLY A CA 1
ATOM 720 C C . GLY A 1 93 ? 10.386 8.227 -12.329 1.00 68.38 93 GLY A C 1
ATOM 721 O O . GLY A 1 93 ? 9.778 9.131 -11.759 1.00 68.38 93 GLY A O 1
ATOM 722 N N . ASP A 1 94 ? 9.746 7.173 -12.846 1.00 74.81 94 ASP A N 1
ATOM 723 C CA . ASP A 1 94 ? 8.288 7.035 -12.768 1.00 74.81 94 ASP A CA 1
ATOM 724 C C . ASP A 1 94 ? 7.885 6.565 -11.369 1.00 74.81 94 ASP A C 1
ATOM 726 O O . ASP A 1 94 ? 8.421 5.583 -10.837 1.00 74.81 94 ASP A O 1
ATOM 730 N N . THR A 1 95 ? 6.936 7.272 -10.757 1.00 74.94 95 THR A N 1
ATOM 731 C CA . THR A 1 95 ? 6.474 6.986 -9.396 1.00 74.94 95 THR A CA 1
ATOM 732 C C . THR A 1 95 ? 4.969 7.183 -9.260 1.00 74.94 95 THR A C 1
ATOM 734 O O . THR A 1 95 ? 4.357 7.932 -10.021 1.00 74.94 95 THR A O 1
ATOM 737 N N . ALA A 1 96 ? 4.380 6.502 -8.281 1.00 77.75 96 ALA A N 1
ATOM 738 C CA . ALA A 1 96 ? 3.016 6.733 -7.824 1.00 77.75 96 ALA A CA 1
ATOM 739 C C . ALA A 1 96 ? 2.972 6.707 -6.295 1.00 77.75 96 ALA A C 1
ATOM 741 O O . ALA A 1 96 ? 3.754 6.006 -5.646 1.00 77.75 96 ALA A O 1
ATOM 742 N N . VAL A 1 97 ? 2.059 7.485 -5.719 1.00 81.00 97 VAL A N 1
ATOM 743 C CA . VAL A 1 97 ? 1.832 7.525 -4.274 1.00 81.00 97 VAL A CA 1
ATOM 744 C C . VAL A 1 97 ? 0.350 7.321 -4.013 1.00 81.00 97 VAL A C 1
ATOM 746 O O . VAL A 1 97 ? -0.466 8.162 -4.386 1.00 81.00 97 VAL A O 1
ATOM 749 N N . LEU A 1 98 ? 0.024 6.217 -3.350 1.00 83.31 98 LEU A N 1
ATOM 750 C CA . LEU A 1 98 ? -1.317 5.940 -2.858 1.00 83.31 98 LEU A CA 1
ATOM 751 C C . LEU A 1 98 ? -1.337 6.098 -1.346 1.00 83.31 98 LEU A C 1
ATOM 753 O O . LEU A 1 98 ? -0.354 5.805 -0.656 1.00 83.31 98 LEU A O 1
ATOM 757 N N . TYR A 1 99 ? -2.483 6.514 -0.838 1.00 85.62 99 TYR A N 1
ATOM 758 C CA . TYR A 1 99 ? -2.755 6.503 0.585 1.00 85.62 99 TYR A CA 1
ATOM 759 C C . TYR A 1 99 ? -3.887 5.546 0.889 1.00 85.62 99 TYR A C 1
ATOM 761 O O . TYR A 1 99 ? -4.824 5.417 0.106 1.00 85.62 99 TYR A O 1
ATOM 769 N N . GLY A 1 100 ? -3.749 4.847 2.008 1.00 86.94 100 GLY A N 1
ATOM 770 C CA . GLY A 1 100 ? -4.709 3.860 2.466 1.00 86.94 100 GLY A CA 1
ATOM 771 C C . GLY A 1 100 ? -5.358 4.277 3.774 1.00 86.94 100 GLY A C 1
ATOM 772 O O . GLY A 1 100 ? -4.718 4.923 4.607 1.00 86.94 100 GLY A O 1
ATOM 773 N N . TYR A 1 101 ? -6.611 3.872 3.951 1.00 86.75 101 TYR A N 1
ATOM 774 C CA . TYR A 1 101 ? -7.422 4.110 5.142 1.00 86.75 101 TYR A CA 1
ATOM 775 C C . TYR A 1 101 ? -8.303 2.885 5.446 1.00 86.75 101 TYR A C 1
ATOM 777 O O . TYR A 1 101 ? -8.606 2.083 4.563 1.00 86.75 101 TYR A O 1
ATOM 785 N N . PHE A 1 102 ? -8.676 2.710 6.712 1.00 86.31 102 PHE A N 1
ATOM 786 C CA . PHE A 1 102 ? -9.505 1.604 7.192 1.00 86.31 102 PHE A CA 1
ATOM 787 C C . PHE A 1 102 ? -10.990 1.962 7.154 1.00 86.31 102 PHE A C 1
ATOM 789 O O . PHE A 1 102 ? -11.398 2.987 7.704 1.00 86.31 102 PHE A O 1
ATOM 796 N N . LEU A 1 103 ? -11.790 1.096 6.528 1.00 84.62 103 LEU A N 1
ATOM 797 C CA . LEU A 1 103 ? -13.239 1.277 6.383 1.00 84.62 103 LEU A CA 1
ATOM 798 C C . LEU A 1 103 ? -14.023 0.812 7.617 1.00 84.62 103 LEU A C 1
ATOM 800 O O . LEU A 1 103 ? -15.100 1.342 7.895 1.00 84.62 103 LEU A O 1
ATOM 804 N N . GLU A 1 104 ? -13.493 -0.154 8.365 1.00 82.44 104 GLU A N 1
ATOM 805 C CA . GLU A 1 104 ? -14.115 -0.697 9.569 1.00 82.44 104 GLU A CA 1
ATOM 806 C C . GLU A 1 104 ? -13.137 -0.648 10.766 1.00 82.44 104 GLU A C 1
ATOM 808 O O . GLU A 1 104 ? -11.933 -0.423 10.597 1.00 82.44 104 GLU A O 1
ATOM 813 N N . PRO A 1 105 ? -13.641 -0.818 12.005 1.00 77.44 105 PRO A N 1
ATOM 814 C CA . PRO A 1 105 ? -12.805 -0.947 13.195 1.00 77.44 105 PRO A CA 1
ATOM 815 C C . PRO A 1 105 ? -11.800 -2.091 13.083 1.00 77.44 105 PRO A C 1
ATOM 817 O O . PRO A 1 105 ? -12.031 -3.054 12.352 1.00 77.44 105 PRO A O 1
ATOM 820 N N . GLU A 1 106 ? -10.744 -2.041 13.901 1.00 70.69 106 GLU A N 1
ATOM 821 C CA . GLU A 1 106 ? -9.831 -3.173 14.069 1.00 70.69 106 GLU A CA 1
ATOM 822 C C . GLU A 1 106 ? -9.297 -3.641 12.711 1.00 70.69 106 GLU A C 1
ATOM 824 O O . GLU A 1 106 ? -9.473 -4.793 12.334 1.00 70.69 106 GLU A O 1
ATOM 829 N N . ALA A 1 107 ? -8.733 -2.721 11.925 1.00 65.81 107 ALA A N 1
ATOM 830 C CA . ALA A 1 107 ? -8.125 -2.996 10.620 1.00 65.81 107 ALA A CA 1
ATOM 831 C C . ALA A 1 107 ? -8.990 -3.794 9.617 1.00 65.81 107 ALA A C 1
ATOM 833 O O . ALA A 1 107 ? -8.444 -4.304 8.642 1.00 65.81 107 ALA A O 1
ATOM 834 N N . SER A 1 108 ? -10.298 -3.942 9.847 1.00 71.12 108 SER A N 1
ATOM 835 C CA . SER A 1 108 ? -11.192 -4.712 8.986 1.00 71.12 108 SER A CA 1
ATOM 836 C C . SER A 1 108 ? -11.624 -3.806 7.836 1.00 71.12 108 SER A C 1
ATOM 838 O O . SER A 1 108 ? -12.028 -2.667 8.042 1.00 71.12 108 SER A O 1
ATOM 840 N N . GLY A 1 109 ? -11.435 -4.262 6.600 1.00 75.44 109 GLY A N 1
ATOM 841 C CA . GLY A 1 109 ? -11.644 -3.421 5.422 1.00 75.44 109 GLY A CA 1
ATOM 842 C C . GLY A 1 109 ? -10.547 -2.367 5.221 1.00 75.44 109 GLY A C 1
ATOM 843 O O . GLY A 1 109 ? -10.152 -1.624 6.121 1.00 75.44 109 GLY A O 1
ATOM 844 N N . LEU A 1 110 ? -10.053 -2.296 3.993 1.00 84.69 110 LEU A N 1
ATOM 845 C CA . LEU A 1 110 ? -9.021 -1.366 3.560 1.00 84.69 110 LEU A CA 1
ATOM 846 C C . LEU A 1 110 ? -9.528 -0.668 2.306 1.00 84.69 110 LEU A C 1
ATOM 848 O O . LEU A 1 110 ? -10.284 -1.263 1.548 1.00 84.69 110 LEU A O 1
ATOM 852 N N . ASN A 1 111 ? -9.127 0.577 2.093 1.00 85.44 111 ASN A N 1
ATOM 853 C CA . ASN A 1 111 ? -9.299 1.244 0.812 1.00 85.44 111 ASN A CA 1
ATOM 854 C C . ASN A 1 111 ? -8.050 2.072 0.503 1.00 85.44 111 ASN A C 1
ATOM 856 O O . ASN A 1 111 ? -7.327 2.459 1.425 1.00 85.44 111 ASN A O 1
ATOM 860 N N . PHE A 1 112 ? -7.791 2.322 -0.778 1.00 85.00 112 PHE A N 1
ATOM 861 C CA . PHE A 1 112 ? -6.712 3.170 -1.260 1.00 85.00 112 PHE A CA 1
ATOM 862 C C . PHE A 1 112 ? -7.219 4.205 -2.247 1.00 85.00 112 PHE A C 1
ATOM 864 O O . PHE A 1 112 ? -8.094 3.944 -3.066 1.00 85.00 112 PHE A O 1
ATOM 871 N N . TYR A 1 113 ? -6.574 5.362 -2.233 1.00 81.00 113 TYR A N 1
ATOM 872 C CA . TYR A 1 113 ? -6.808 6.395 -3.222 1.00 81.00 113 TYR A CA 1
ATOM 873 C C . TYR A 1 113 ? -5.496 7.045 -3.660 1.00 81.00 113 TYR A C 1
ATOM 875 O O . TYR A 1 113 ? -4.493 7.064 -2.935 1.00 81.00 113 TYR A O 1
ATOM 883 N N . LEU A 1 114 ? -5.504 7.572 -4.883 1.00 74.44 114 LEU A N 1
ATO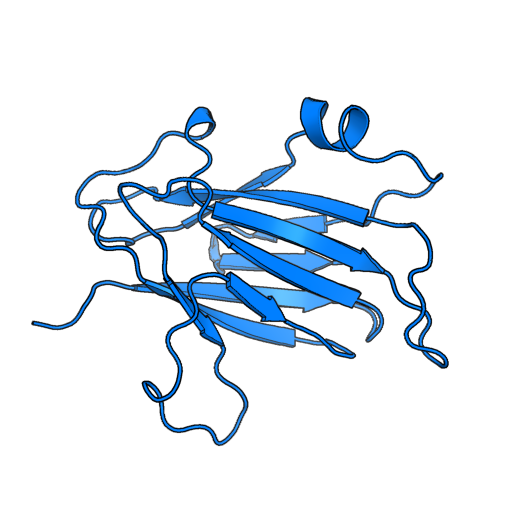M 884 C CA . LEU A 1 114 ? -4.422 8.391 -5.408 1.00 74.44 114 LEU A CA 1
ATOM 885 C C . LEU A 1 114 ? -4.595 9.815 -4.896 1.00 74.44 114 LEU A C 1
ATOM 887 O O . LEU A 1 114 ? -5.574 10.489 -5.208 1.00 74.44 114 LEU A O 1
ATOM 891 N N . ASN A 1 115 ? -3.623 10.297 -4.128 1.00 67.31 115 ASN A N 1
ATOM 892 C CA . ASN A 1 115 ? -3.623 11.692 -3.716 1.00 67.31 115 ASN A CA 1
ATOM 893 C C . ASN A 1 115 ? -3.040 12.545 -4.851 1.00 67.31 115 ASN A C 1
ATOM 895 O O . ASN A 1 115 ? -1.824 12.723 -4.947 1.00 67.31 115 ASN A O 1
ATOM 899 N N . GLU A 1 116 ? -3.915 13.043 -5.729 1.00 56.41 116 GLU A N 1
ATOM 900 C CA . GLU A 1 116 ? -3.541 13.825 -6.916 1.00 56.41 116 GLU A CA 1
ATOM 901 C C . GLU A 1 116 ? -2.726 15.083 -6.566 1.00 56.41 116 GLU A C 1
ATOM 903 O O . GLU A 1 116 ? -1.742 15.387 -7.242 1.00 56.41 116 GLU A O 1
ATOM 908 N N . GLU A 1 117 ? -3.067 15.786 -5.480 1.00 52.84 117 GLU A N 1
ATOM 909 C CA . GLU A 1 117 ? -2.361 17.007 -5.068 1.00 52.84 117 GLU A CA 1
ATOM 910 C C . GLU A 1 117 ? -0.935 16.712 -4.581 1.00 52.84 117 GLU A C 1
ATOM 912 O O . GLU A 1 117 ? -0.006 17.464 -4.884 1.00 52.84 117 GLU A O 1
ATOM 917 N N . GLN A 1 118 ? -0.717 15.602 -3.868 1.00 45.91 118 GLN A N 1
ATOM 918 C CA . GLN A 1 118 ? 0.605 15.215 -3.355 1.00 45.91 118 GLN A CA 1
ATOM 919 C C . GLN A 1 118 ? 1.449 14.423 -4.357 1.00 45.91 118 GLN A C 1
ATOM 921 O O . GLN A 1 118 ? 2.675 14.523 -4.319 1.00 45.91 118 GLN A O 1
ATOM 926 N N . SER A 1 119 ? 0.816 13.708 -5.290 1.00 44.66 119 SER A N 1
ATOM 927 C CA . SER A 1 119 ? 1.477 13.128 -6.464 1.00 44.66 119 SER A CA 1
ATOM 928 C C . SER A 1 119 ? 2.064 14.207 -7.381 1.00 44.66 119 SER A C 1
ATOM 930 O O . SER A 1 119 ? 3.024 13.929 -8.096 1.00 44.66 119 SER A O 1
ATOM 932 N N . GLN A 1 120 ? 1.501 15.420 -7.371 1.00 43.31 120 GLN A N 1
ATOM 933 C CA . GLN A 1 120 ? 1.999 16.557 -8.150 1.00 43.31 120 GLN A CA 1
ATOM 934 C C . GLN A 1 120 ? 2.947 17.474 -7.363 1.00 43.31 120 GLN A C 1
ATOM 936 O O . GLN A 1 120 ? 3.782 18.140 -7.971 1.00 43.31 120 GLN A O 1
ATOM 941 N N . SER A 1 121 ? 2.839 17.527 -6.029 1.00 40.69 121 SER A N 1
ATOM 942 C CA . SER A 1 121 ? 3.610 18.460 -5.184 1.00 40.69 121 SER A CA 1
ATOM 943 C C . SER A 1 121 ? 4.742 17.824 -4.363 1.00 40.69 121 SER A C 1
ATOM 945 O O . SER A 1 121 ? 5.538 18.549 -3.762 1.00 40.69 121 SER A O 1
ATOM 947 N N . GLY A 1 122 ? 4.875 16.493 -4.360 1.00 38.97 122 GLY A N 1
ATOM 948 C CA . GLY A 1 122 ? 5.958 15.767 -3.696 1.00 38.97 122 GLY A CA 1
ATOM 949 C C . GLY A 1 122 ? 6.779 14.917 -4.666 1.00 38.97 122 GLY A C 1
ATOM 950 O O . GLY A 1 122 ? 6.345 13.829 -5.017 1.00 38.97 122 GLY A O 1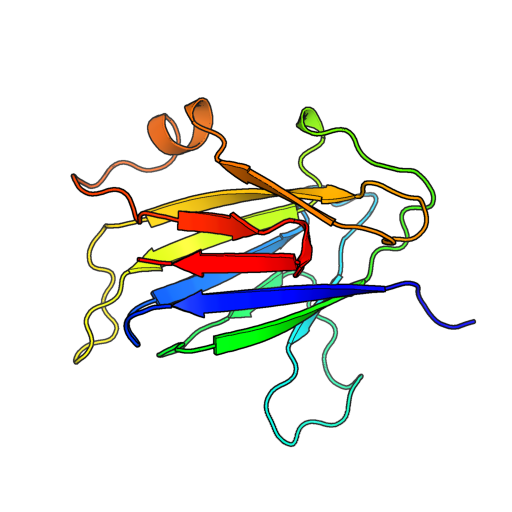
ATOM 951 N N . PHE A 1 123 ? 8.002 15.382 -4.966 1.00 44.91 123 PHE A N 1
ATOM 952 C CA . PHE A 1 123 ? 9.053 14.800 -5.831 1.00 44.91 123 PHE A CA 1
ATOM 953 C C . PHE A 1 123 ? 8.925 15.073 -7.342 1.00 44.91 123 PHE A C 1
ATOM 955 O O . PHE A 1 123 ? 8.216 14.392 -8.071 1.00 44.91 123 PHE A O 1
ATOM 962 N N . GLU A 1 124 ? 9.716 16.026 -7.845 1.00 46.88 124 GLU A N 1
ATOM 963 C CA . GLU A 1 124 ? 9.966 16.183 -9.283 1.00 46.88 124 GLU A CA 1
ATOM 964 C C . GLU A 1 124 ? 11.141 15.298 -9.737 1.00 46.88 124 GLU A C 1
ATOM 966 O O . GLU A 1 124 ? 12.256 15.492 -9.256 1.00 46.88 124 GLU A O 1
ATOM 971 N N . TYR A 1 125 ? 10.880 14.346 -10.648 1.00 35.44 125 TYR A N 1
ATOM 972 C CA . TYR A 1 125 ? 11.589 14.049 -11.921 1.00 35.44 125 TYR A CA 1
ATOM 973 C C . TYR A 1 125 ? 11.077 12.690 -12.461 1.00 35.44 125 TYR A C 1
ATOM 975 O O . TYR A 1 125 ? 11.327 11.685 -11.817 1.00 35.44 125 TYR A O 1
ATOM 983 N N . GLY A 1 126 ? 10.407 12.523 -13.609 1.00 35.34 126 GLY A N 1
ATOM 984 C CA . GLY A 1 126 ? 9.928 13.438 -14.643 1.00 35.34 126 GLY A CA 1
ATOM 985 C C . GLY A 1 126 ? 9.217 12.653 -15.767 1.00 35.34 126 GLY A C 1
ATOM 986 O O . GLY A 1 126 ? 9.857 11.912 -16.496 1.00 35.34 126 GLY A O 1
ATOM 987 N N . LYS A 1 127 ? 7.912 12.899 -15.950 1.00 42.78 127 LYS A N 1
ATOM 988 C CA . LYS A 1 127 ? 7.093 12.554 -17.136 1.00 42.78 127 LYS A CA 1
ATOM 989 C C . LYS A 1 127 ? 6.896 11.065 -17.507 1.00 42.78 127 LYS A C 1
ATOM 991 O O . LYS A 1 127 ? 7.034 10.718 -18.675 1.00 42.78 127 LYS A O 1
ATOM 996 N N . ALA A 1 128 ? 6.367 10.267 -16.589 1.00 48.28 128 ALA A N 1
ATOM 997 C CA . ALA A 1 128 ? 5.198 9.405 -16.802 1.00 48.28 128 ALA A CA 1
ATOM 998 C C . ALA A 1 128 ? 4.687 8.958 -15.421 1.00 48.28 128 ALA A C 1
ATOM 1000 O O . ALA A 1 128 ? 5.472 8.591 -14.553 1.00 48.28 128 ALA A O 1
ATOM 1001 N N . GLY A 1 129 ? 3.381 9.066 -15.167 1.00 62.03 129 GLY A N 1
ATOM 1002 C CA . GLY A 1 129 ? 2.803 8.453 -13.968 1.00 62.03 129 GLY A CA 1
ATOM 1003 C C . GLY A 1 129 ? 2.857 6.934 -14.105 1.00 62.03 129 GLY A C 1
ATOM 1004 O O . GLY A 1 129 ? 2.745 6.423 -15.221 1.00 62.03 129 GLY A O 1
ATOM 1005 N N . ILE A 1 130 ? 3.024 6.216 -12.995 1.00 72.69 130 ILE A N 1
ATOM 1006 C CA . ILE A 1 130 ? 2.680 4.791 -12.980 1.00 72.69 130 ILE A CA 1
ATOM 1007 C C . ILE A 1 130 ? 1.158 4.730 -12.996 1.00 72.69 130 ILE A C 1
ATOM 1009 O O . ILE A 1 130 ? 0.518 5.254 -12.080 1.00 72.69 130 ILE A O 1
ATOM 1013 N N . ASP A 1 131 ? 0.594 4.137 -14.045 1.00 75.12 131 ASP A N 1
ATOM 1014 C CA . ASP A 1 131 ? -0.839 3.890 -14.084 1.00 75.12 131 ASP A CA 1
ATOM 1015 C C . ASP A 1 131 ? -1.147 2.803 -13.054 1.00 75.12 131 ASP A C 1
ATOM 1017 O O . ASP A 1 131 ? -0.536 1.729 -13.039 1.00 75.12 131 ASP A O 1
ATOM 1021 N N . CYS A 1 132 ? -2.009 3.137 -12.104 1.00 76.81 132 CYS A N 1
ATOM 1022 C CA . CYS A 1 132 ? -2.368 2.228 -11.039 1.00 76.81 132 CYS A CA 1
ATOM 1023 C C . CYS A 1 132 ? -3.833 2.390 -10.667 1.00 76.81 132 CYS A C 1
ATOM 1025 O O . CYS A 1 132 ? -4.386 3.489 -10.637 1.00 76.81 132 CYS A O 1
ATOM 1027 N N . SER A 1 133 ? -4.456 1.258 -10.368 1.00 81.19 133 SER A N 1
ATOM 1028 C CA . SER A 1 133 ? -5.845 1.184 -9.937 1.00 81.19 133 SER A CA 1
ATOM 1029 C C . SER A 1 133 ? -5.958 0.329 -8.685 1.00 81.19 133 SER A C 1
ATOM 1031 O O . SER A 1 133 ? -5.108 -0.523 -8.418 1.00 81.19 133 SER A O 1
ATOM 1033 N N . TYR A 1 134 ? -7.003 0.582 -7.906 1.00 83.00 134 TYR A N 1
ATOM 1034 C CA . TYR A 1 134 ? -7.357 -0.219 -6.748 1.00 83.00 134 TYR A CA 1
ATOM 1035 C C . TYR A 1 134 ? -8.712 -0.884 -6.999 1.00 83.00 134 TYR A C 1
ATOM 1037 O O . TYR A 1 134 ? -9.686 -0.216 -7.344 1.00 83.00 134 TYR A O 1
ATOM 1045 N N . ASP A 1 135 ? -8.742 -2.206 -6.865 1.00 85.50 135 ASP A N 1
ATOM 1046 C CA . ASP A 1 135 ? -9.949 -3.021 -6.897 1.00 85.50 135 ASP A CA 1
ATOM 1047 C C . ASP A 1 135 ? -10.385 -3.320 -5.459 1.00 85.50 135 ASP A C 1
ATOM 1049 O O . ASP A 1 135 ? -9.776 -4.142 -4.764 1.00 85.50 135 ASP A O 1
ATOM 1053 N N . GLU A 1 136 ? -11.444 -2.635 -5.025 1.00 80.62 136 GLU A N 1
ATOM 1054 C CA . GLU A 1 136 ? -12.006 -2.756 -3.678 1.00 80.62 136 GLU A CA 1
ATOM 1055 C C . GLU A 1 136 ? -12.563 -4.164 -3.403 1.00 80.62 136 GLU A C 1
ATOM 1057 O O . GLU A 1 136 ? -12.487 -4.644 -2.272 1.00 80.62 136 GLU A O 1
ATOM 1062 N N . GLU A 1 137 ? -13.090 -4.866 -4.420 1.00 83.06 137 GLU A N 1
ATOM 1063 C CA . GLU A 1 137 ? -13.707 -6.188 -4.228 1.00 83.06 137 GLU A CA 1
ATOM 1064 C C . GLU A 1 137 ? -12.665 -7.251 -3.864 1.00 83.06 137 GLU A C 1
ATOM 1066 O O . GLU A 1 137 ? -12.939 -8.167 -3.084 1.00 83.06 137 GLU A O 1
ATOM 1071 N N . SER A 1 138 ? -11.460 -7.128 -4.423 1.00 84.38 138 SER A N 1
ATOM 1072 C CA . SER A 1 138 ? -10.369 -8.081 -4.222 1.00 84.38 138 SER A CA 1
ATOM 1073 C C . SER A 1 138 ? -9.240 -7.563 -3.329 1.00 84.38 138 SER A C 1
ATOM 1075 O O . SER A 1 138 ? -8.290 -8.305 -3.083 1.00 84.38 138 SER A O 1
ATOM 1077 N N . ASN A 1 139 ? -9.335 -6.325 -2.826 1.00 85.44 139 ASN A N 1
ATOM 1078 C CA . ASN A 1 139 ? -8.250 -5.624 -2.132 1.00 85.44 139 ASN A CA 1
ATOM 1079 C C . ASN A 1 139 ? -6.926 -5.688 -2.915 1.00 85.44 139 ASN A C 1
ATOM 1081 O O . ASN A 1 139 ? -5.871 -6.008 -2.357 1.00 85.44 139 ASN A O 1
ATOM 1085 N N . THR A 1 140 ? -6.986 -5.407 -4.219 1.00 87.50 140 THR A N 1
ATOM 1086 C CA . THR A 1 140 ? -5.828 -5.521 -5.115 1.00 87.50 140 THR A CA 1
ATOM 1087 C C . THR A 1 140 ? -5.445 -4.171 -5.702 1.00 87.50 140 THR A C 1
ATOM 1089 O O . THR A 1 140 ? -6.278 -3.473 -6.268 1.00 87.50 140 THR A O 1
ATOM 1092 N N . ILE A 1 141 ? -4.162 -3.826 -5.630 1.00 86.88 141 ILE A N 1
ATOM 1093 C CA . ILE A 1 141 ? -3.562 -2.728 -6.387 1.00 86.88 141 ILE A CA 1
ATOM 1094 C C . ILE A 1 141 ? -2.961 -3.305 -7.662 1.00 86.88 141 ILE A C 1
ATOM 1096 O O . ILE A 1 141 ? -2.130 -4.213 -7.607 1.00 86.88 141 ILE A O 1
ATOM 1100 N N . ILE A 1 142 ? -3.374 -2.771 -8.805 1.00 86.06 142 ILE A N 1
ATOM 1101 C CA . ILE A 1 142 ? -2.924 -3.194 -10.129 1.00 86.06 142 ILE A CA 1
ATOM 1102 C C . ILE A 1 142 ? -2.025 -2.096 -10.692 1.00 86.06 142 ILE A C 1
ATOM 1104 O O . ILE A 1 142 ? -2.453 -0.949 -10.789 1.00 86.06 142 ILE A O 1
ATOM 1108 N N . LEU A 1 143 ? -0.791 -2.452 -11.047 1.00 84.06 143 LEU A N 1
ATOM 1109 C CA . LEU A 1 143 ? 0.219 -1.578 -11.644 1.00 84.06 143 LEU A CA 1
ATOM 1110 C C . LEU A 1 143 ? 0.369 -1.901 -13.134 1.00 84.06 143 LEU A C 1
ATOM 1112 O O . LEU A 1 143 ? 0.591 -3.067 -13.488 1.00 84.06 143 LEU A O 1
ATOM 1116 N N . GLN A 1 144 ? 0.286 -0.876 -13.982 1.00 74.31 144 GLN A N 1
ATOM 1117 C CA . GLN A 1 144 ? 0.369 -0.984 -15.443 1.00 74.31 144 GLN A CA 1
ATOM 1118 C C . GLN A 1 144 ? 1.582 -0.227 -16.013 1.00 74.31 144 GLN A C 1
ATOM 1120 O O . GLN A 1 144 ? 2.158 0.654 -15.321 1.00 74.31 144 GLN A O 1
#

Organism: NCBI:txid37658

Secondary structure (DSSP, 8-state):
-PPPEEEEEEEESSS-EEEEEEES-SSS-EEEEE--TTPPTTS--BSEEEE-S--SEEEEEEEE---SPPPGGG--EEEEEEEE-TTT--EEEEEEEEEEEESSSTT-SEEEEE-HHHHHHS----S-PPPEEEETTTTEEEE-

pLDDT: mean 70.12, std 14.79, range [35.34, 87.5]

Radius of gyration: 14.88 Å; chains: 1; bounding box: 34×39×39 Å

Sequence (144 aa):
MSLPYTSLKIVAEQNTYQFVLSSCNLEVPVTFMGVKPGDEPGKDEYMNYLGAGFILSEDITIFCSNTEPTKEDENPIKLIIRKIEATEGEPTGDTAVLYGYFLEPEASGLNFYLNEEQSQSGFEYGKAGIDCSYDEESNTIILQ

Foldseek 3Di:
DDQFKDKAKEAEPWQFKWKKKAFPDPVWQKWKDWDDVPDDPPPDTDNMDTRDGRDRMTMMMIGTPFQAWDDPVVQRMKMKMFGADPPPRHTPQAIFIKGKTAPHGRHHAMDIDGPPVCRVVPDDDDDDHFDWDADRVVNYIYTD